Protein AF-A0A7R9UUU2-F1 (afdb_monomer_lite)

InterPro domains:
  IPR008979 Galactose-binding-like domain superfamily [SSF49785] (32-167)

Organism: Diacronema lutheri (NCBI:txid2081491)

pLDDT: mean 74.53, std 19.99, range [24.89, 97.94]

Secondary structure (DSSP, 8-state):
-----S---PPPHHHHHHTTSS--TT-TTSS-------SGGGSEEEES----SS-GGGG-GGGGSS---STTS-EEEEEETT-EEEEEEEEEEEEEEEEEEE-GGGGGGGGGEEEEEE-TT--EEEEEE-----SEEEEEEEEEEEEEEEEEEEE-TTS-EEEEEEE-

Structure (mmCIF, N/CA/C/O backbone):
data_AF-A0A7R9UUU2-F1
#
_entry.id   AF-A0A7R9UUU2-F1
#
loop_
_atom_site.group_PDB
_atom_site.id
_atom_site.type_symbol
_atom_site.label_atom_id
_atom_site.label_alt_id
_atom_site.label_comp_id
_atom_site.label_asym_id
_atom_site.label_entity_id
_atom_site.label_seq_id
_atom_site.pdbx_PDB_ins_code
_atom_site.Cartn_x
_atom_site.Cartn_y
_atom_site.Cartn_z
_atom_site.occupancy
_atom_site.B_iso_or_equiv
_atom_site.auth_seq_id
_atom_site.auth_comp_id
_atom_site.auth_asym_id
_atom_site.auth_atom_id
_atom_site.pdbx_PDB_model_num
ATOM 1 N N . PRO A 1 1 ? 6.771 26.229 23.337 1.00 24.89 1 PRO A N 1
ATOM 2 C CA . PRO A 1 1 ? 6.458 25.033 24.157 1.00 24.89 1 PRO A CA 1
ATOM 3 C C . PRO A 1 1 ? 5.199 24.321 23.635 1.00 24.89 1 PRO A C 1
ATOM 5 O O . PRO A 1 1 ? 4.159 24.971 23.559 1.00 24.89 1 PRO A O 1
ATOM 8 N N . PRO A 1 2 ? 5.253 23.047 23.211 1.00 31.38 2 PRO A N 1
ATOM 9 C CA . PRO A 1 2 ? 4.036 22.379 22.788 1.00 31.38 2 PRO A CA 1
ATOM 10 C C . PRO A 1 2 ? 3.245 21.961 24.030 1.00 31.38 2 PRO A C 1
ATOM 12 O O . PRO A 1 2 ? 3.754 21.288 24.924 1.00 31.38 2 PRO A O 1
ATOM 15 N N . ILE A 1 3 ? 2.005 22.437 24.080 1.00 27.80 3 ILE A N 1
ATOM 16 C CA . ILE A 1 3 ? 0.998 22.069 25.067 1.00 27.80 3 ILE A CA 1
ATOM 17 C C . ILE A 1 3 ? 0.545 20.654 24.709 1.00 27.80 3 ILE A C 1
ATOM 19 O O . ILE A 1 3 ? -0.032 20.439 23.644 1.00 27.80 3 ILE A O 1
ATOM 23 N N . ALA A 1 4 ? 0.837 19.695 25.584 1.00 36.12 4 ALA A N 1
ATOM 24 C CA . ALA A 1 4 ? 0.174 18.402 25.579 1.00 36.12 4 ALA A CA 1
ATOM 25 C C . ALA A 1 4 ? -1.302 18.640 25.934 1.00 36.12 4 ALA A C 1
ATOM 27 O O . ALA A 1 4 ? -1.600 19.091 27.040 1.00 36.12 4 ALA A O 1
ATOM 28 N N . SER A 1 5 ? -2.219 18.407 24.992 1.00 33.09 5 SER A N 1
ATOM 29 C CA . SER A 1 5 ? -3.646 18.335 25.305 1.00 33.09 5 SER A CA 1
ATOM 30 C C . SER A 1 5 ? -4.015 16.883 25.572 1.00 33.09 5 SER A C 1
ATOM 32 O O . SER A 1 5 ? -3.739 16.004 24.757 1.00 33.09 5 SER A O 1
ATOM 34 N N . ASN A 1 6 ? -4.596 16.696 26.751 1.00 35.03 6 ASN A N 1
ATOM 35 C CA . ASN A 1 6 ? -4.992 15.448 27.375 1.00 35.03 6 ASN A CA 1
ATOM 36 C C . ASN A 1 6 ? -5.899 14.568 26.502 1.00 35.03 6 ASN A C 1
ATOM 38 O O . ASN A 1 6 ? -6.660 15.062 25.674 1.00 35.03 6 ASN A O 1
ATOM 42 N N . ASP A 1 7 ? -5.813 13.272 26.806 1.00 31.56 7 ASP A N 1
ATOM 43 C CA . ASP A 1 7 ? -6.653 12.154 26.374 1.00 31.56 7 ASP A CA 1
ATOM 44 C C . ASP A 1 7 ? -6.435 11.687 24.927 1.00 31.56 7 ASP A C 1
ATOM 46 O O . ASP A 1 7 ? -7.037 12.161 23.970 1.00 31.56 7 ASP A O 1
ATOM 50 N N . GLY A 1 8 ? -5.543 10.697 24.790 1.00 33.00 8 GLY A N 1
ATOM 51 C CA . GLY A 1 8 ? -5.106 10.057 23.544 1.00 33.00 8 GLY A CA 1
ATOM 52 C C . GLY A 1 8 ? -6.166 9.219 22.823 1.00 33.00 8 GLY A C 1
ATOM 53 O O . GLY A 1 8 ? -5.900 8.078 22.454 1.00 33.00 8 GLY A O 1
ATOM 54 N N . VAL A 1 9 ? -7.352 9.777 22.595 1.00 37.69 9 VAL A N 1
ATOM 55 C CA . VAL A 1 9 ? -8.377 9.210 21.719 1.00 37.69 9 VAL A CA 1
ATOM 56 C C . VAL A 1 9 ? -8.484 10.113 20.494 1.00 37.69 9 VAL A C 1
ATOM 58 O O . VAL A 1 9 ? -9.006 11.223 20.563 1.00 37.69 9 VAL A O 1
ATOM 61 N N . LEU A 1 10 ? -7.953 9.648 19.360 1.00 43.69 10 LEU A N 1
ATOM 62 C CA . LEU A 1 10 ? -8.163 10.313 18.073 1.00 43.69 10 LEU A CA 1
ATOM 63 C C . LEU A 1 10 ? -9.678 10.349 17.774 1.00 43.69 10 LEU A C 1
ATOM 65 O O . LEU A 1 10 ? -10.351 9.339 17.998 1.00 43.69 10 LEU A O 1
ATOM 69 N N . PRO A 1 11 ? -10.240 11.475 17.294 1.00 44.31 11 PRO A N 1
ATOM 70 C CA . PRO A 1 11 ? -11.666 11.554 16.995 1.00 44.31 11 PRO A CA 1
ATOM 71 C C . PRO A 1 11 ? -12.053 10.538 15.913 1.00 44.31 11 PRO A C 1
ATOM 73 O O . PRO A 1 11 ? -11.334 10.370 14.928 1.00 44.31 11 PRO A O 1
ATOM 76 N N . SER A 1 12 ? -13.204 9.884 16.089 1.00 50.12 12 SER A N 1
ATOM 77 C CA . SER A 1 12 ? -13.745 8.942 15.107 1.00 50.12 12 SER A CA 1
ATOM 78 C C . SER A 1 12 ? -14.133 9.647 13.804 1.00 50.12 12 SER A C 1
ATOM 80 O O . SER A 1 12 ? -14.582 10.798 13.787 1.00 50.12 12 SER A O 1
ATOM 82 N N . CYS A 1 13 ? -14.040 8.921 12.698 1.00 56.81 13 CYS A N 1
ATOM 83 C CA . CYS A 1 13 ? -14.412 9.342 11.353 1.00 56.81 13 CYS A CA 1
ATOM 84 C C . CYS A 1 13 ? -15.873 9.825 11.248 1.00 56.81 13 CYS A C 1
ATOM 86 O O . CYS A 1 13 ? -16.172 10.704 10.439 1.00 56.81 13 CYS A O 1
ATOM 88 N N . SER A 1 14 ? -16.781 9.322 12.097 1.00 50.00 14 SER A N 1
ATOM 89 C CA . SER A 1 14 ? -18.176 9.790 12.182 1.00 50.00 14 SER A CA 1
ATOM 90 C C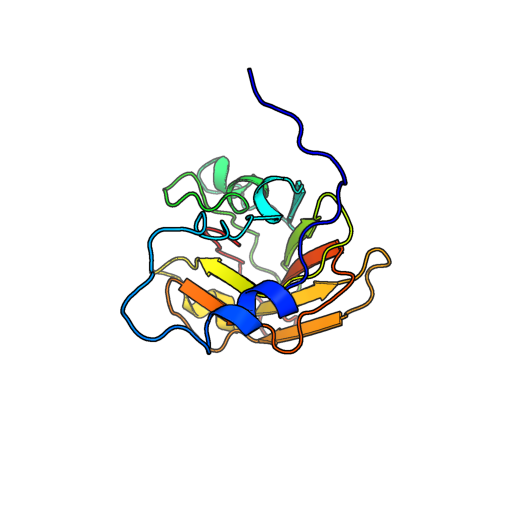 . SER A 1 14 ? -18.288 11.264 12.595 1.00 50.00 14 SER A C 1
ATOM 92 O O . SER A 1 14 ? -19.195 11.966 12.152 1.00 50.00 14 SER A O 1
ATOM 94 N N . THR A 1 15 ? -17.338 11.757 13.393 1.00 48.69 15 THR A N 1
ATOM 95 C CA . THR A 1 15 ? -17.254 13.168 13.800 1.00 48.69 15 THR A CA 1
ATOM 96 C C . THR A 1 15 ? -16.716 14.048 12.663 1.00 48.69 15 THR A C 1
ATOM 98 O O . THR A 1 15 ? -17.091 15.212 12.557 1.00 48.69 15 THR A O 1
ATOM 101 N N . LEU A 1 16 ? -15.897 13.481 11.765 1.00 48.19 16 LEU A N 1
ATOM 102 C CA . LEU A 1 16 ? -15.324 14.178 10.605 1.00 48.19 16 LEU A CA 1
ATOM 103 C C . LEU A 1 16 ? -16.340 14.365 9.469 1.00 48.19 16 LEU A C 1
ATOM 105 O O . LEU A 1 16 ? -16.401 15.435 8.868 1.00 48.19 16 LEU A O 1
ATOM 109 N N . TYR A 1 17 ? -17.158 13.345 9.191 1.00 40.53 17 TYR A N 1
ATOM 110 C CA . TYR A 1 17 ? -18.168 13.399 8.125 1.00 40.53 17 TYR A CA 1
ATOM 111 C C . TYR A 1 17 ? -19.472 14.096 8.552 1.00 40.53 17 TYR A C 1
ATOM 113 O O . TYR A 1 17 ? -20.082 14.789 7.738 1.00 40.53 17 TYR A O 1
ATOM 121 N N . GLY A 1 18 ? -19.879 13.998 9.825 1.00 36.97 18 GLY A N 1
ATOM 122 C CA . GLY A 1 18 ? -21.115 14.619 10.330 1.00 36.97 18 GLY A CA 1
ATOM 123 C C . GLY A 1 18 ? -21.131 16.155 10.299 1.00 36.97 18 GLY A C 1
ATOM 124 O O . GLY A 1 18 ? -22.204 16.751 10.266 1.00 36.97 18 GLY A O 1
ATOM 125 N N . GLN A 1 19 ? -19.964 16.807 10.253 1.00 41.94 19 GLN A N 1
ATOM 126 C CA . GLN A 1 19 ? -19.856 18.270 10.139 1.00 41.94 19 GLN A CA 1
ATOM 127 C C . GLN A 1 19 ? -19.725 18.775 8.693 1.00 41.94 19 GLN A C 1
ATOM 129 O O . GLN A 1 19 ? -19.970 19.952 8.439 1.00 41.94 19 GLN A O 1
ATOM 134 N N . ALA A 1 20 ? -19.397 17.908 7.729 1.00 40.38 20 ALA A N 1
ATOM 135 C CA . ALA A 1 20 ? -19.271 18.303 6.323 1.00 40.38 20 ALA A CA 1
ATOM 136 C C . ALA A 1 20 ? -20.632 18.483 5.619 1.00 40.38 20 ALA A C 1
ATOM 138 O O . ALA A 1 20 ? -20.706 19.150 4.591 1.00 40.38 20 ALA A O 1
ATOM 139 N N . VAL A 1 21 ? -21.716 17.926 6.174 1.00 37.97 21 VAL A N 1
ATOM 140 C CA . VAL A 1 21 ? -23.068 17.987 5.578 1.00 37.97 21 VAL A CA 1
ATOM 141 C C . VAL A 1 21 ? -23.912 19.150 6.139 1.00 37.97 21 VAL A C 1
ATOM 143 O O . VAL A 1 21 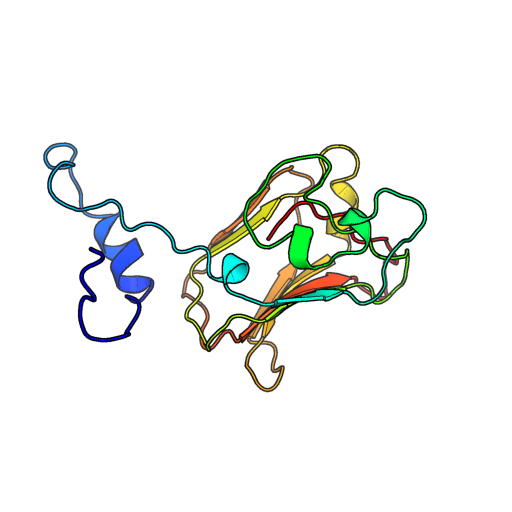? -24.974 19.451 5.604 1.00 37.97 21 VAL A 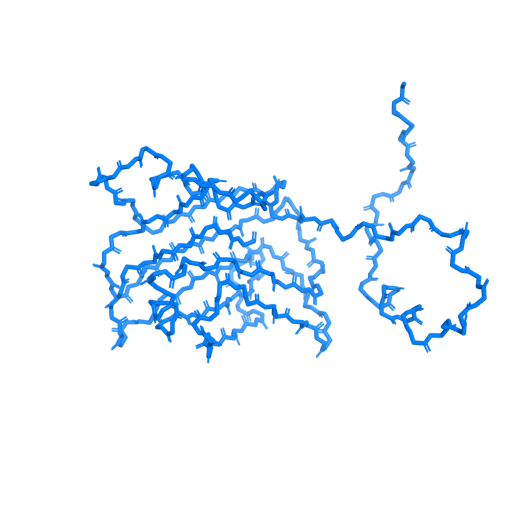O 1
ATOM 146 N N . ALA A 1 22 ? -23.445 19.857 7.177 1.00 39.50 22 ALA A N 1
ATOM 147 C CA . ALA A 1 22 ? -24.264 20.812 7.934 1.00 39.50 22 ALA A CA 1
ATOM 148 C C . ALA A 1 22 ? -23.705 22.247 8.031 1.00 39.50 22 ALA A C 1
ATOM 150 O O . ALA A 1 22 ? -23.964 22.926 9.021 1.00 39.50 22 ALA A O 1
ATOM 151 N N . LEU A 1 23 ? -22.966 22.748 7.034 1.00 40.31 23 LEU A N 1
ATOM 152 C CA . LEU A 1 23 ? -22.509 24.146 7.045 1.00 40.31 23 LEU A CA 1
ATOM 153 C C . LEU A 1 23 ? -23.007 24.920 5.819 1.00 40.31 23 LEU A C 1
ATOM 155 O O . LEU A 1 23 ? -22.446 24.846 4.728 1.00 40.31 23 LEU A O 1
ATOM 159 N N . SER A 1 24 ? -24.062 25.715 6.033 1.00 41.47 24 SER A N 1
ATOM 160 C CA . SER A 1 24 ? -24.361 26.883 5.205 1.00 41.47 24 SER A CA 1
ATOM 161 C C . SER A 1 24 ? -23.188 27.866 5.259 1.00 41.47 24 SER A C 1
ATOM 163 O O . SER A 1 24 ? -22.540 28.019 6.294 1.00 41.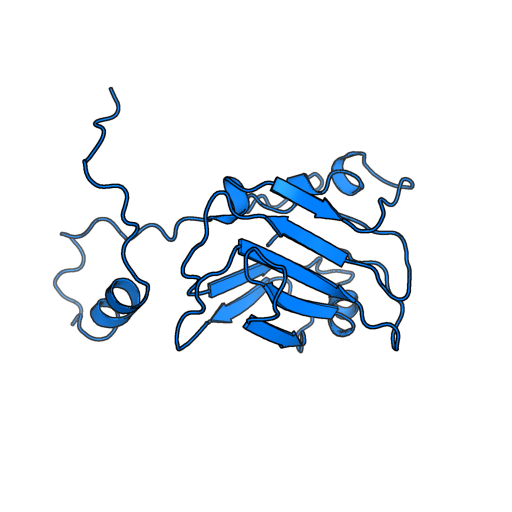47 24 SER A O 1
ATOM 165 N N . THR A 1 25 ? -22.939 28.551 4.149 1.00 44.84 25 THR A N 1
ATOM 166 C CA . THR A 1 25 ? -21.708 29.267 3.769 1.00 44.84 25 THR A CA 1
ATOM 167 C C . THR A 1 25 ? -21.319 30.509 4.598 1.00 44.84 25 THR A C 1
ATOM 169 O O . THR A 1 25 ? -20.670 31.400 4.057 1.00 44.84 25 THR A O 1
ATOM 172 N N . ALA A 1 26 ? -21.682 30.616 5.879 1.00 39.62 26 ALA A N 1
ATOM 173 C CA . ALA A 1 26 ? -21.458 31.835 6.668 1.00 39.62 26 ALA A CA 1
ATOM 174 C C . ALA A 1 26 ? -20.415 31.729 7.803 1.00 39.62 26 ALA A C 1
ATOM 176 O O . ALA A 1 26 ? -19.786 32.739 8.094 1.00 39.62 26 ALA A O 1
ATOM 177 N N . ASP A 1 27 ? -20.131 30.550 8.377 1.00 39.97 27 ASP A N 1
ATOM 178 C CA . ASP A 1 27 ? -19.338 30.457 9.628 1.00 39.97 27 ASP A CA 1
ATOM 179 C C . ASP A 1 27 ? -18.051 29.611 9.537 1.00 39.97 27 ASP A C 1
ATOM 181 O O . ASP A 1 27 ? -17.634 28.938 10.479 1.00 39.97 27 ASP A O 1
ATOM 185 N N . ALA A 1 28 ? -17.339 29.680 8.413 1.00 40.34 28 ALA A N 1
ATOM 186 C CA . ALA A 1 28 ? -16.072 28.965 8.205 1.00 40.34 28 ALA A CA 1
ATOM 187 C C . ALA A 1 28 ? -14.849 29.590 8.930 1.00 40.34 28 ALA A C 1
ATOM 189 O O . ALA A 1 28 ? -13.759 29.648 8.356 1.00 40.34 28 ALA A O 1
ATOM 190 N N . ARG A 1 29 ? -14.992 30.106 10.163 1.00 39.53 29 ARG A N 1
ATOM 191 C CA . ARG A 1 29 ? -13.884 30.775 10.888 1.00 39.53 29 ARG A CA 1
ATOM 192 C C . ARG A 1 29 ? -13.632 30.374 12.343 1.00 39.53 29 ARG A C 1
ATOM 194 O O . ARG A 1 29 ? -12.738 30.961 12.945 1.00 39.53 29 ARG A O 1
ATOM 201 N N . SER A 1 30 ? -14.307 29.376 12.910 1.00 35.47 30 SER A N 1
ATOM 202 C CA . SER A 1 30 ? -14.088 29.021 14.328 1.00 35.47 30 SER A CA 1
ATOM 203 C C . SER A 1 30 ? -13.762 27.558 14.633 1.00 35.47 30 SER A C 1
ATOM 205 O O . SER A 1 30 ? -13.664 27.209 15.805 1.00 35.47 30 SER A O 1
ATOM 207 N N . TRP A 1 31 ? -13.461 26.723 13.635 1.00 33.25 31 TRP A N 1
ATOM 208 C CA . TRP A 1 31 ? -12.834 25.418 13.881 1.00 33.25 31 TRP A CA 1
ATOM 209 C C . TRP A 1 31 ? -11.449 25.350 13.235 1.00 33.25 31 TRP A C 1
ATOM 211 O O . TRP A 1 31 ? -11.316 25.743 12.071 1.00 33.25 31 TRP A O 1
ATOM 221 N N . PRO A 1 32 ? -10.404 24.849 13.929 1.00 34.78 32 PRO A N 1
ATOM 222 C CA . PRO A 1 32 ? -9.204 24.440 13.220 1.00 34.78 32 PRO A CA 1
ATOM 223 C C . PRO A 1 32 ? -9.641 23.400 12.179 1.00 34.78 32 PRO A C 1
ATOM 225 O O . PRO A 1 32 ? -10.418 22.506 12.529 1.00 34.78 32 PRO A O 1
ATOM 228 N N . PRO A 1 33 ? -9.199 23.503 10.910 1.00 39.66 33 PRO A N 1
ATOM 229 C CA . PRO A 1 33 ? -9.486 22.465 9.932 1.00 39.66 33 PRO A CA 1
ATOM 230 C C . PRO A 1 33 ? -9.011 21.165 10.562 1.00 39.66 33 PRO A C 1
ATOM 232 O O . PRO A 1 33 ? -7.854 21.101 10.994 1.00 39.66 33 PRO A O 1
ATOM 235 N N . VAL A 1 34 ? -9.904 20.186 10.718 1.00 43.28 34 VAL A N 1
ATOM 236 C CA . VAL A 1 34 ? -9.516 18.905 11.298 1.00 43.28 34 VAL A CA 1
ATOM 237 C C . VAL A 1 34 ? -8.457 18.347 10.365 1.00 43.28 34 VAL A C 1
ATOM 239 O O . VAL A 1 34 ? -8.755 17.924 9.250 1.00 43.28 34 VAL A O 1
ATOM 242 N N . ARG A 1 35 ? -7.188 18.494 10.754 1.00 49.50 35 ARG A N 1
ATOM 243 C CA . ARG A 1 35 ? -6.065 18.075 9.930 1.00 49.50 35 ARG A CA 1
ATOM 244 C C . ARG A 1 35 ? -6.215 16.570 9.830 1.00 49.50 35 ARG A C 1
ATOM 246 O O . ARG A 1 35 ? -6.051 15.890 10.838 1.00 49.50 35 ARG A O 1
ATOM 253 N N . ALA A 1 36 ? -6.575 16.069 8.650 1.00 57.28 36 ALA A N 1
ATOM 254 C CA . ALA A 1 36 ? -6.504 14.647 8.373 1.00 57.28 36 ALA A CA 1
ATOM 255 C C . ALA A 1 36 ? -5.083 14.198 8.743 1.00 57.28 36 ALA A C 1
ATOM 257 O O . ALA A 1 36 ? -4.106 14.639 8.134 1.00 57.28 36 ALA A O 1
ATOM 258 N N . MET A 1 37 ? -4.960 13.433 9.827 1.00 75.12 37 MET A N 1
ATOM 259 C CA . MET A 1 37 ? -3.670 12.943 10.287 1.00 75.12 37 MET A CA 1
ATOM 260 C C . MET A 1 37 ? -3.238 11.854 9.311 1.00 75.12 37 MET A C 1
ATOM 262 O O . MET A 1 37 ? -3.925 10.841 9.188 1.00 75.12 37 MET A O 1
ATOM 266 N N . ASN A 1 38 ? -2.111 12.048 8.623 1.00 80.56 38 ASN A N 1
ATOM 267 C CA . ASN A 1 38 ? -1.499 10.951 7.885 1.00 80.56 38 ASN A CA 1
ATOM 268 C C . ASN A 1 38 ? -0.896 9.970 8.902 1.00 80.56 38 ASN A C 1
ATOM 270 O O . ASN A 1 38 ? 0.212 10.179 9.397 1.00 80.56 38 ASN A O 1
ATOM 274 N N . LEU A 1 39 ? -1.651 8.920 9.230 1.00 86.44 39 LEU A N 1
ATOM 275 C CA . LEU A 1 39 ? -1.221 7.872 10.155 1.00 86.44 39 LEU A CA 1
ATOM 276 C C . LEU A 1 39 ? -0.036 7.066 9.603 1.00 86.44 39 LEU A C 1
ATOM 278 O O . LEU A 1 39 ? 0.762 6.562 10.390 1.00 86.44 39 LEU A O 1
ATOM 282 N N . ALA A 1 40 ? 0.105 6.979 8.275 1.00 85.88 40 ALA A N 1
ATOM 283 C CA . ALA A 1 40 ? 1.179 6.230 7.631 1.00 85.88 40 ALA A CA 1
ATOM 284 C C . ALA A 1 40 ? 2.558 6.851 7.896 1.00 85.88 40 ALA A C 1
ATOM 286 O O . ALA A 1 40 ? 3.527 6.119 8.088 1.00 85.88 40 ALA A O 1
ATOM 287 N N . ARG A 1 41 ? 2.620 8.183 8.040 1.00 85.31 41 ARG A N 1
ATOM 288 C CA . ARG A 1 41 ? 3.859 8.931 8.312 1.00 85.31 41 ARG A CA 1
ATOM 289 C C . ARG A 1 41 ? 4.509 8.570 9.648 1.00 85.31 41 ARG A C 1
ATOM 291 O O . ARG A 1 41 ? 5.720 8.691 9.799 1.00 85.31 41 ARG A O 1
ATOM 298 N N . ALA A 1 42 ? 3.705 8.184 10.635 1.00 85.25 42 ALA A N 1
ATOM 299 C CA . ALA A 1 42 ? 4.191 7.734 11.939 1.00 85.25 42 ALA A CA 1
ATOM 300 C C . ALA A 1 42 ? 4.376 6.207 12.007 1.00 85.25 42 ALA A C 1
ATOM 302 O O . ALA A 1 42 ? 4.805 5.688 13.036 1.00 85.25 42 ALA A O 1
ATOM 303 N N . GLY A 1 43 ? 4.006 5.495 10.941 1.00 87.19 43 GLY A N 1
ATOM 304 C CA . GLY A 1 43 ? 4.144 4.054 10.821 1.00 87.19 43 GLY A CA 1
ATOM 305 C C . GLY A 1 43 ? 5.501 3.624 10.270 1.00 87.19 43 GLY A C 1
ATOM 306 O O . GLY A 1 43 ? 6.330 4.439 9.862 1.00 87.19 43 GLY A O 1
ATOM 307 N N . SER A 1 44 ? 5.709 2.313 10.228 1.00 93.06 44 SER A N 1
ATOM 308 C CA . SER A 1 44 ? 6.851 1.682 9.567 1.00 93.06 44 SER A CA 1
ATOM 309 C C . SER A 1 44 ? 6.397 1.037 8.261 1.00 93.06 44 SER A C 1
ATOM 311 O O . SER A 1 44 ? 5.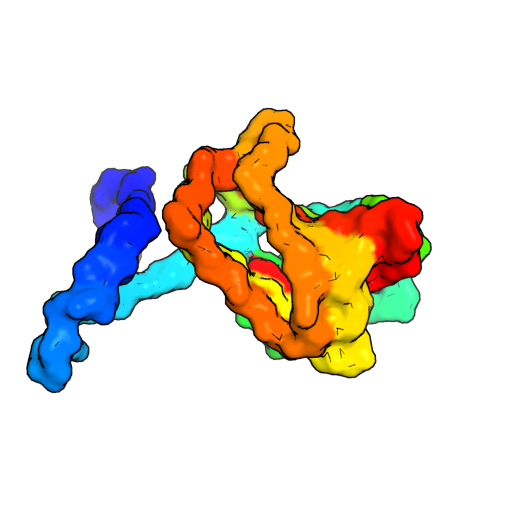307 0.476 8.176 1.00 93.06 44 SER A O 1
ATOM 313 N N . ALA A 1 45 ? 7.224 1.112 7.220 1.00 93.12 45 ALA A N 1
ATOM 314 C CA . ALA A 1 45 ? 6.919 0.508 5.930 1.00 93.12 45 ALA A CA 1
ATOM 315 C C . ALA A 1 45 ? 7.870 -0.650 5.616 1.00 93.12 45 ALA A C 1
ATOM 317 O O . ALA A 1 45 ? 9.040 -0.647 5.995 1.00 93.12 45 ALA A O 1
ATOM 318 N N . SER A 1 46 ? 7.359 -1.650 4.906 1.00 94.38 46 SER A N 1
ATOM 319 C CA . SER A 1 46 ? 8.115 -2.802 4.410 1.00 94.38 46 SER A CA 1
ATOM 320 C C . SER A 1 46 ? 7.612 -3.211 3.026 1.00 94.38 46 SER A C 1
ATOM 322 O O . SER A 1 46 ? 6.489 -2.882 2.639 1.00 94.38 46 SER A O 1
ATOM 324 N N . MET A 1 47 ? 8.436 -3.935 2.274 1.00 93.38 47 MET A N 1
ATOM 325 C CA . MET A 1 47 ? 8.092 -4.443 0.944 1.00 93.38 47 MET A CA 1
ATOM 326 C C . MET A 1 47 ? 8.595 -5.871 0.749 1.00 93.38 47 MET A C 1
ATOM 328 O O . MET A 1 47 ? 9.546 -6.294 1.404 1.00 93.38 47 MET A O 1
ATOM 332 N N . SER A 1 48 ? 7.956 -6.615 -0.152 1.00 93.81 48 SER A N 1
ATOM 333 C CA . SER A 1 48 ? 8.289 -8.011 -0.475 1.00 93.81 48 SER A CA 1
ATOM 334 C C . SER A 1 48 ? 9.718 -8.195 -0.964 1.00 93.81 48 SER A C 1
ATOM 336 O O . SER A 1 48 ? 10.369 -9.191 -0.656 1.00 93.81 48 SER A O 1
ATOM 338 N N . SER A 1 49 ? 10.181 -7.261 -1.783 1.00 91.75 49 SER A N 1
ATOM 339 C CA . SER A 1 49 ? 11.491 -7.281 -2.406 1.00 91.75 49 SER A CA 1
ATOM 340 C C . SER A 1 49 ? 11.884 -5.862 -2.788 1.00 91.75 49 SER A C 1
ATOM 342 O O . SER A 1 49 ? 11.007 -5.038 -3.023 1.00 91.75 49 SER A O 1
ATOM 344 N N . ALA A 1 50 ? 13.182 -5.580 -2.863 1.00 90.56 50 ALA A N 1
ATOM 345 C CA . ALA A 1 50 ? 13.706 -4.285 -3.280 1.00 90.56 50 ALA A CA 1
ATOM 346 C C . ALA A 1 50 ? 14.400 -4.410 -4.640 1.00 90.56 50 ALA A C 1
ATOM 348 O O . ALA A 1 50 ? 15.260 -5.277 -4.824 1.00 90.56 50 ALA A O 1
ATOM 349 N N . TYR A 1 51 ? 14.027 -3.554 -5.590 1.00 87.06 51 TYR A N 1
ATOM 350 C CA . TYR A 1 51 ? 14.722 -3.438 -6.866 1.00 87.06 51 TYR A CA 1
ATOM 351 C C . TYR A 1 51 ? 15.957 -2.544 -6.711 1.00 87.06 51 TYR A C 1
ATOM 353 O O . TYR A 1 51 ? 15.847 -1.358 -6.402 1.00 87.06 51 TYR A O 1
ATOM 361 N N . SER A 1 52 ? 17.137 -3.110 -6.960 1.00 81.88 52 SER A N 1
ATOM 362 C CA . SER A 1 52 ? 18.432 -2.441 -6.766 1.00 81.88 52 SER A CA 1
ATOM 363 C C . SER A 1 52 ? 18.971 -1.728 -8.011 1.00 81.88 52 SER A C 1
ATOM 365 O O . SER A 1 52 ? 20.027 -1.103 -7.953 1.00 81.88 52 SER A O 1
ATOM 367 N N . GLY A 1 53 ? 18.270 -1.800 -9.146 1.00 83.12 53 GLY A N 1
ATOM 368 C CA . GLY A 1 53 ? 18.718 -1.209 -10.412 1.00 83.12 53 GLY A CA 1
ATOM 369 C C . GLY A 1 53 ? 18.417 0.287 -10.569 1.00 83.12 53 GLY A C 1
ATOM 370 O O . GLY A 1 53 ? 18.367 0.769 -11.699 1.00 83.12 53 GLY A O 1
ATOM 371 N N . GLY A 1 54 ? 18.155 1.008 -9.476 1.00 81.38 54 GLY A N 1
ATOM 372 C CA . GLY A 1 54 ? 17.784 2.425 -9.482 1.00 81.38 54 GLY A CA 1
ATOM 373 C C . GLY A 1 54 ? 18.318 3.198 -8.267 1.00 81.38 54 GLY A C 1
ATOM 374 O O . GLY A 1 54 ? 19.149 2.676 -7.524 1.00 81.38 54 GLY A O 1
ATOM 375 N N . PRO A 1 55 ? 17.874 4.454 -8.067 1.00 83.00 55 PRO A N 1
ATOM 376 C CA . PRO A 1 55 ? 18.160 5.245 -6.871 1.00 83.00 55 PRO A CA 1
ATOM 377 C C . PRO A 1 55 ? 17.929 4.477 -5.565 1.00 83.00 55 PRO A C 1
ATOM 379 O O . PRO A 1 55 ? 16.979 3.707 -5.456 1.00 83.00 55 PRO A O 1
ATOM 382 N N . ALA A 1 56 ? 18.751 4.742 -4.545 1.00 81.69 56 ALA A N 1
ATOM 383 C CA . ALA A 1 56 ? 18.673 4.052 -3.254 1.00 81.69 56 ALA A CA 1
ATOM 384 C C . ALA A 1 56 ? 17.289 4.160 -2.582 1.00 81.69 56 ALA A C 1
ATOM 386 O O . ALA A 1 56 ? 16.850 3.206 -1.944 1.00 81.69 56 ALA A O 1
ATOM 387 N N . SER A 1 57 ? 16.576 5.275 -2.784 1.00 80.62 57 SER A N 1
ATOM 388 C CA . SER A 1 57 ? 15.206 5.468 -2.292 1.00 80.62 57 SER A CA 1
ATOM 389 C C . SER A 1 57 ? 14.227 4.409 -2.795 1.00 80.62 57 SER A C 1
ATOM 391 O O . SER A 1 57 ? 13.314 4.032 -2.076 1.00 80.62 57 SER A O 1
ATOM 393 N N . TRP A 1 58 ? 14.442 3.857 -3.993 1.00 83.19 58 TRP A N 1
ATOM 394 C CA . TRP A 1 58 ? 13.550 2.852 -4.581 1.00 83.19 58 TRP A CA 1
ATOM 395 C C . TRP A 1 58 ? 13.545 1.538 -3.802 1.00 83.19 58 TRP A C 1
ATOM 397 O O . TRP A 1 58 ? 12.597 0.759 -3.905 1.00 83.19 58 TRP A O 1
ATOM 407 N N . SER A 1 59 ? 14.608 1.300 -3.036 1.00 83.75 59 SER A N 1
ATOM 408 C CA . SER A 1 59 ? 14.772 0.144 -2.160 1.00 83.75 59 SER A CA 1
ATOM 409 C C . SER A 1 59 ? 14.369 0.427 -0.707 1.00 83.75 59 SER A C 1
ATOM 411 O O . SER A 1 59 ? 14.376 -0.498 0.103 1.00 83.75 59 SER A O 1
ATOM 413 N N . ASP A 1 60 ? 14.032 1.672 -0.362 1.00 85.81 60 ASP A N 1
ATOM 414 C CA . ASP A 1 60 ? 13.609 2.063 0.981 1.00 85.81 60 ASP A CA 1
ATOM 415 C C . ASP A 1 60 ? 12.081 2.149 1.057 1.00 85.81 60 ASP A C 1
ATOM 417 O O . ASP A 1 60 ? 11.466 3.108 0.598 1.00 85.81 60 ASP A O 1
ATOM 421 N N . ALA A 1 61 ? 11.455 1.151 1.684 1.00 84.44 61 ALA A N 1
ATOM 422 C CA . ALA A 1 61 ? 10.005 1.089 1.816 1.00 84.44 61 ALA A CA 1
ATOM 423 C C . ALA A 1 61 ? 9.401 2.329 2.509 1.00 84.44 61 ALA A C 1
ATOM 425 O O . ALA A 1 61 ? 8.261 2.685 2.204 1.00 84.44 61 ALA A O 1
ATOM 426 N N . ALA A 1 62 ? 10.137 2.986 3.414 1.00 85.94 62 ALA A N 1
ATOM 427 C CA . ALA A 1 62 ? 9.668 4.171 4.136 1.00 85.94 62 ALA A CA 1
ATOM 428 C C . ALA A 1 62 ? 9.646 5.434 3.266 1.00 85.94 62 ALA A C 1
ATOM 430 O O . ALA A 1 62 ? 8.963 6.394 3.601 1.00 85.94 62 ALA A O 1
ATOM 431 N N . SER A 1 63 ? 10.306 5.423 2.106 1.00 82.12 63 SER A N 1
ATOM 432 C CA . SER A 1 63 ? 10.288 6.553 1.173 1.00 82.12 63 SER A CA 1
ATOM 433 C C . SER A 1 63 ? 8.898 6.830 0.566 1.00 82.12 63 SER A C 1
ATOM 435 O O . SER A 1 63 ? 8.734 7.835 -0.115 1.00 82.12 63 SER A O 1
ATOM 437 N N . ALA A 1 64 ? 7.897 5.969 0.799 1.00 80.81 64 ALA A N 1
ATOM 438 C CA . ALA A 1 64 ? 6.553 6.070 0.223 1.00 80.81 64 ALA A CA 1
ATOM 439 C C . ALA A 1 64 ? 5.403 6.114 1.257 1.00 80.81 64 ALA A C 1
ATOM 441 O O . ALA A 1 64 ? 4.286 5.717 0.934 1.00 80.81 64 ALA A O 1
ATOM 442 N N . ASN A 1 65 ? 5.631 6.546 2.505 1.00 79.88 65 ASN A N 1
ATOM 443 C CA . ASN A 1 65 ? 4.574 6.592 3.538 1.00 79.88 65 ASN A CA 1
ATOM 444 C C . ASN A 1 65 ? 4.329 7.980 4.169 1.00 79.88 65 ASN A C 1
ATOM 446 O O . ASN A 1 65 ? 3.598 8.079 5.156 1.00 79.88 65 ASN A O 1
ATOM 450 N N . ASP A 1 66 ? 4.929 9.056 3.644 1.00 71.06 66 ASP A N 1
ATOM 451 C CA . ASP A 1 66 ? 4.953 10.375 4.300 1.00 71.06 66 ASP A CA 1
ATOM 452 C C . ASP A 1 66 ? 4.288 11.525 3.516 1.00 71.06 66 ASP A C 1
ATOM 454 O O . ASP A 1 66 ? 4.250 12.651 4.024 1.00 71.06 66 ASP A O 1
ATOM 458 N N . HIS A 1 67 ? 3.682 11.236 2.357 1.00 64.94 67 HIS A N 1
ATOM 459 C CA . HIS A 1 67 ? 3.045 12.198 1.439 1.00 64.94 67 HIS A CA 1
ATOM 460 C C . HIS A 1 67 ? 4.037 13.145 0.716 1.00 64.94 67 HIS A C 1
ATOM 462 O O . HIS A 1 67 ? 3.683 14.266 0.330 1.00 64.94 67 HIS A O 1
ATOM 468 N N . SER A 1 68 ? 5.308 12.747 0.596 1.00 67.12 68 SER A N 1
ATOM 469 C CA . SER A 1 68 ? 6.313 13.470 -0.183 1.00 67.12 68 SER A CA 1
ATOM 470 C C . SER A 1 68 ? 6.207 13.132 -1.673 1.00 67.12 68 SER A C 1
ATOM 472 O O . SER A 1 68 ? 6.174 11.967 -2.056 1.00 67.12 68 SER A O 1
ATOM 474 N N . ILE A 1 69 ? 6.253 14.141 -2.550 1.00 64.19 69 ILE A N 1
ATOM 475 C CA . ILE A 1 69 ? 6.243 13.956 -4.011 1.00 64.19 69 ILE A CA 1
ATOM 476 C C . ILE A 1 69 ? 7.591 14.404 -4.586 1.00 64.19 69 ILE A C 1
ATOM 478 O O . ILE A 1 69 ? 7.899 15.596 -4.636 1.00 64.19 69 ILE A O 1
ATOM 482 N N . GLY A 1 70 ? 8.398 13.448 -5.048 1.00 67.44 70 GLY A N 1
ATOM 483 C CA . GLY A 1 70 ? 9.696 13.707 -5.656 1.00 67.44 70 GLY A CA 1
ATOM 484 C C . GLY A 1 70 ? 10.434 12.437 -6.098 1.00 67.44 70 GLY A C 1
ATOM 485 O O . GLY A 1 70 ? 9.966 11.320 -5.890 1.00 67.44 70 GLY A O 1
ATOM 486 N N . PRO A 1 71 ? 11.625 12.577 -6.708 1.00 65.94 71 PRO A N 1
ATOM 487 C CA . PRO A 1 71 ? 12.415 11.434 -7.184 1.00 65.94 71 PRO A CA 1
ATOM 488 C C . PRO A 1 71 ? 12.850 10.476 -6.064 1.00 65.94 71 PRO A C 1
ATOM 490 O O . PRO A 1 71 ? 13.135 9.304 -6.316 1.00 65.94 71 PRO A O 1
ATOM 493 N N . SER A 1 72 ? 12.923 10.988 -4.833 1.00 72.06 72 SER A N 1
ATOM 494 C CA . SER A 1 72 ? 13.283 10.241 -3.631 1.00 72.06 72 SER A CA 1
ATOM 495 C C . SER A 1 72 ? 12.092 9.591 -2.933 1.00 72.06 72 SER A C 1
ATOM 497 O O . SER A 1 72 ? 12.326 8.825 -2.013 1.00 72.06 72 SER A O 1
ATOM 499 N N . SER A 1 73 ? 10.853 9.873 -3.339 1.00 74.81 73 SER A N 1
ATOM 500 C CA . SER A 1 73 ? 9.660 9.291 -2.728 1.00 74.81 73 SER A CA 1
ATOM 501 C C . SER A 1 73 ? 9.026 8.275 -3.660 1.00 74.81 73 SER A C 1
ATOM 503 O O . SER A 1 73 ? 8.036 8.523 -4.344 1.00 74.81 73 SER A O 1
ATOM 505 N N . MET A 1 74 ? 9.707 7.144 -3.815 1.00 79.94 74 MET A N 1
ATOM 506 C CA . MET A 1 74 ? 9.210 6.041 -4.623 1.00 79.94 74 MET A CA 1
ATOM 507 C C . MET A 1 74 ? 9.765 4.737 -4.094 1.00 79.94 74 MET A C 1
ATOM 509 O O . MET A 1 74 ? 10.947 4.665 -3.781 1.00 79.94 74 MET A O 1
ATOM 513 N N . VAL A 1 75 ? 8.931 3.706 -4.091 1.00 86.00 75 VAL A N 1
ATOM 514 C CA . VAL A 1 75 ? 9.326 2.319 -3.848 1.00 86.00 75 VAL A CA 1
ATOM 515 C C . VAL A 1 75 ? 9.185 1.508 -5.126 1.00 86.00 75 VAL A C 1
ATOM 517 O O . VAL A 1 75 ? 8.260 1.713 -5.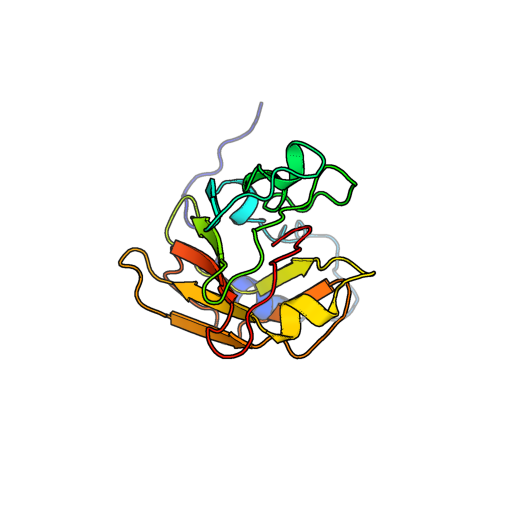921 1.00 86.00 75 VAL A O 1
ATOM 520 N N . HIS A 1 76 ? 10.114 0.579 -5.328 1.00 86.94 76 HIS A N 1
ATOM 521 C CA . HIS A 1 76 ? 10.142 -0.303 -6.483 1.00 86.94 76 HIS A CA 1
ATOM 522 C C . HIS A 1 76 ? 10.470 -1.730 -6.038 1.00 86.94 76 HIS A C 1
ATOM 524 O O . HIS A 1 76 ? 11.585 -2.022 -5.606 1.00 86.94 76 HIS A O 1
ATOM 530 N N . THR A 1 77 ? 9.508 -2.642 -6.169 1.00 89.44 77 THR A N 1
ATOM 531 C CA . THR A 1 77 ? 9.761 -4.076 -5.951 1.00 89.44 77 THR A CA 1
ATOM 532 C C . THR A 1 77 ? 10.384 -4.712 -7.187 1.00 89.44 77 THR A C 1
ATOM 534 O O . THR A 1 77 ? 10.310 -4.155 -8.283 1.00 89.44 77 THR A O 1
ATOM 537 N N . ASN A 1 78 ? 10.925 -5.922 -7.075 1.00 89.50 78 ASN A N 1
ATOM 538 C CA . ASN A 1 78 ? 11.132 -6.739 -8.272 1.00 89.50 78 ASN A CA 1
ATOM 539 C C . ASN A 1 78 ? 9.787 -7.040 -8.955 1.00 89.50 78 ASN A C 1
ATOM 541 O O . ASN A 1 78 ? 8.718 -6.776 -8.404 1.00 89.50 78 ASN A O 1
ATOM 545 N N . CYS A 1 79 ? 9.829 -7.561 -10.180 1.00 87.06 79 CYS A N 1
ATOM 546 C CA . CYS A 1 79 ? 8.623 -8.009 -10.871 1.00 87.06 79 CYS A CA 1
ATOM 547 C C . CYS A 1 79 ? 8.356 -9.460 -10.481 1.00 87.06 79 CYS A C 1
ATOM 549 O O . CYS A 1 79 ? 9.171 -10.336 -10.769 1.00 87.06 79 CYS A O 1
ATOM 551 N N . GLY A 1 80 ? 7.202 -9.716 -9.872 1.00 84.50 80 GLY A N 1
ATOM 552 C CA . GLY A 1 80 ? 6.868 -11.040 -9.369 1.00 84.50 80 GLY A CA 1
ATOM 553 C C . GLY A 1 80 ? 5.368 -11.236 -9.153 1.00 84.50 80 GLY A C 1
ATOM 554 O O . GLY A 1 80 ? 4.590 -10.284 -9.226 1.00 84.50 80 GLY A O 1
ATOM 555 N N . PRO A 1 81 ? 4.931 -12.482 -8.912 1.00 77.81 81 PRO A N 1
ATOM 556 C CA . PRO A 1 81 ? 3.516 -12.818 -8.747 1.00 77.81 81 PRO A CA 1
ATOM 557 C C . PRO A 1 81 ? 2.931 -12.383 -7.394 1.00 77.81 81 PRO A C 1
ATOM 559 O O . PRO A 1 81 ? 1.717 -12.360 -7.229 1.00 77.81 81 PRO A O 1
ATOM 562 N N . THR A 1 82 ? 3.756 -12.073 -6.398 1.00 83.75 82 THR A N 1
ATOM 563 C CA . THR A 1 82 ? 3.292 -11.820 -5.023 1.00 83.75 82 THR A CA 1
ATOM 564 C C . THR A 1 82 ? 3.955 -10.597 -4.410 1.00 83.75 82 THR A C 1
ATOM 566 O O . THR A 1 82 ? 4.216 -10.573 -3.208 1.00 83.75 82 THR A O 1
ATOM 569 N N . GLU A 1 83 ? 4.266 -9.601 -5.234 1.00 92.06 83 GLU A N 1
ATOM 570 C CA . GLU A 1 83 ? 4.888 -8.375 -4.753 1.00 92.06 83 GLU A CA 1
ATOM 571 C C . GLU A 1 83 ? 3.915 -7.577 -3.890 1.00 92.06 83 GLU A C 1
ATOM 573 O O . GLU A 1 83 ? 2.704 -7.548 -4.136 1.00 92.06 83 GLU A O 1
ATOM 578 N N . TRP A 1 84 ? 4.439 -6.945 -2.850 1.00 93.69 84 TRP A N 1
ATOM 579 C CA . TRP A 1 84 ? 3.651 -6.122 -1.955 1.00 93.69 84 TRP A CA 1
ATOM 580 C C . TRP A 1 84 ? 4.487 -5.023 -1.316 1.00 93.69 84 TRP A C 1
ATOM 582 O O . TRP A 1 84 ? 5.701 -5.134 -1.163 1.00 93.69 84 TRP A O 1
ATOM 592 N N . TRP A 1 85 ? 3.789 -3.981 -0.892 1.00 93.56 85 TRP A N 1
ATOM 593 C CA . TRP A 1 85 ? 4.296 -2.948 -0.001 1.00 93.56 85 TRP A CA 1
ATOM 594 C C . TRP A 1 85 ? 3.257 -2.700 1.080 1.00 93.56 85 TRP A C 1
ATOM 596 O O . TRP A 1 85 ? 2.056 -2.797 0.820 1.00 93.56 85 TRP A O 1
ATOM 606 N N . ARG A 1 86 ? 3.702 -2.455 2.307 1.00 95.44 86 ARG A N 1
ATOM 607 C CA . ARG A 1 86 ? 2.822 -2.385 3.468 1.00 95.44 86 ARG A CA 1
ATOM 608 C C . ARG A 1 86 ? 3.337 -1.394 4.488 1.00 95.44 86 ARG A C 1
ATOM 610 O O . ARG A 1 86 ? 4.508 -1.451 4.853 1.00 95.44 86 ARG A O 1
ATOM 617 N N . VAL A 1 87 ? 2.421 -0.594 5.016 1.00 95.25 87 VAL A N 1
ATOM 618 C CA . VAL A 1 87 ? 2.623 0.238 6.199 1.00 95.25 87 VAL A CA 1
ATOM 619 C C . VAL A 1 87 ? 1.971 -0.430 7.392 1.00 95.25 87 VAL A C 1
ATOM 621 O O . VAL A 1 87 ? 0.797 -0.800 7.343 1.00 95.25 87 VAL A O 1
ATOM 624 N N . GLU A 1 88 ? 2.734 -0.569 8.464 1.00 95.75 88 GLU A N 1
ATOM 625 C CA . GLU A 1 88 ? 2.242 -0.844 9.802 1.00 95.75 88 GLU A CA 1
ATOM 626 C C . GLU A 1 88 ? 2.010 0.490 10.521 1.00 95.75 88 GLU A C 1
ATOM 628 O O . GLU A 1 88 ? 2.928 1.292 10.698 1.00 95.75 88 GLU A O 1
ATOM 633 N N . LEU A 1 89 ? 0.764 0.741 10.912 1.00 93.38 89 LEU A N 1
ATOM 634 C CA . LEU A 1 89 ? 0.382 1.917 11.684 1.00 93.38 89 LEU A CA 1
ATOM 635 C C . LEU A 1 89 ? 0.924 1.802 13.120 1.00 93.38 89 LEU A C 1
ATOM 637 O O . LEU A 1 89 ? 1.008 0.697 13.658 1.00 93.38 89 LEU A O 1
ATOM 641 N N . PRO A 1 90 ? 1.249 2.924 13.789 1.00 89.31 90 PRO A N 1
ATOM 642 C CA . PRO A 1 90 ? 1.831 2.894 15.135 1.00 89.31 90 PRO A CA 1
ATOM 643 C C . PRO A 1 90 ? 0.900 2.246 16.170 1.00 89.31 90 PRO A C 1
ATOM 645 O O . PRO A 1 90 ? 1.357 1.570 17.095 1.00 89.31 90 PRO A O 1
ATOM 648 N N . THR A 1 91 ? -0.412 2.393 15.991 1.00 88.50 91 THR A N 1
ATOM 649 C CA . THR A 1 91 ? -1.470 1.792 16.812 1.00 88.50 91 THR A CA 1
ATOM 650 C C . THR A 1 91 ? -2.601 1.309 15.915 1.00 88.50 91 THR A C 1
ATOM 652 O O . THR A 1 91 ? -2.738 1.777 14.785 1.00 88.50 91 THR A O 1
ATOM 655 N N . ASP A 1 92 ? -3.429 0.403 16.431 1.00 90.00 92 ASP A N 1
ATOM 656 C CA . ASP A 1 92 ? -4.696 0.073 15.782 1.00 90.00 92 ASP A CA 1
ATOM 657 C C . ASP A 1 92 ? -5.529 1.352 15.625 1.00 90.00 92 ASP A C 1
ATOM 659 O O . ASP A 1 92 ? -5.683 2.127 16.574 1.00 90.00 92 ASP A O 1
ATOM 663 N N . ALA A 1 93 ? -6.024 1.597 14.415 1.00 87.31 93 ALA A N 1
ATOM 664 C CA . ALA A 1 93 ? -6.669 2.850 14.056 1.00 87.31 93 ALA A CA 1
ATOM 665 C C . ALA A 1 93 ? -7.996 2.638 13.322 1.00 87.31 93 ALA A C 1
ATOM 667 O O . ALA A 1 93 ? -8.244 1.609 12.689 1.00 87.31 93 ALA A O 1
ATOM 668 N N . GLU A 1 94 ? -8.849 3.655 13.395 1.00 87.50 94 GLU A N 1
ATOM 669 C CA . GLU A 1 94 ? -9.990 3.805 12.501 1.00 87.50 94 GLU A CA 1
ATOM 670 C C . GLU A 1 94 ? -9.537 4.586 11.262 1.00 87.50 94 GLU A C 1
ATOM 672 O O . GLU A 1 94 ? -8.998 5.687 11.374 1.00 87.50 94 GLU A O 1
ATOM 677 N N . VAL A 1 95 ? -9.721 4.002 10.079 1.00 87.75 95 VAL A N 1
ATOM 678 C CA . VAL A 1 95 ? -9.294 4.592 8.805 1.00 87.75 95 VAL A CA 1
ATOM 679 C C . VAL A 1 95 ? -10.532 5.008 8.017 1.00 87.75 95 VAL A C 1
ATOM 681 O O . VAL A 1 95 ? -11.401 4.182 7.735 1.00 87.75 95 VAL A O 1
ATOM 684 N N . CYS A 1 96 ? -10.603 6.290 7.645 1.00 85.62 96 CYS A N 1
ATOM 685 C CA . CYS A 1 96 ? -11.709 6.851 6.855 1.00 85.62 96 CYS A CA 1
ATOM 686 C C . CYS A 1 96 ? -11.379 6.966 5.363 1.00 85.62 96 CYS A C 1
ATOM 688 O O . CYS A 1 96 ? -12.273 7.006 4.523 1.00 85.62 96 CYS A O 1
ATOM 690 N N . GLN A 1 97 ? -10.099 7.096 5.025 1.00 86.38 97 GLN A N 1
ATOM 691 C CA . GLN A 1 97 ? -9.651 7.238 3.649 1.00 86.38 97 GLN A CA 1
ATOM 692 C C . GLN A 1 97 ? -8.237 6.701 3.486 1.00 86.38 97 GLN A C 1
ATOM 694 O O . GLN A 1 97 ? -7.439 6.754 4.420 1.00 86.38 97 GLN A O 1
ATOM 699 N N . VAL A 1 98 ? -7.935 6.236 2.280 1.00 87.56 98 VAL A N 1
ATOM 700 C CA . VAL A 1 98 ? -6.573 5.930 1.840 1.00 87.56 98 VAL A CA 1
ATOM 701 C C . VAL A 1 98 ? -6.309 6.705 0.557 1.00 87.56 98 VAL A C 1
ATOM 703 O O . VAL A 1 98 ? -7.139 6.679 -0.356 1.00 87.56 98 VAL A O 1
ATOM 706 N N . VAL A 1 99 ? -5.176 7.399 0.491 1.00 85.56 99 VAL A N 1
ATOM 707 C CA . VAL A 1 99 ? -4.749 8.157 -0.688 1.00 85.56 99 VAL A CA 1
ATOM 708 C C . VAL A 1 99 ? -3.501 7.490 -1.234 1.00 85.56 99 VAL A C 1
ATOM 710 O O . VAL A 1 99 ? -2.489 7.448 -0.562 1.00 85.56 99 VAL A O 1
ATOM 713 N N . ILE A 1 100 ? -3.574 6.964 -2.449 1.00 83.81 100 ILE A N 1
ATOM 714 C CA . ILE A 1 100 ? -2.441 6.311 -3.107 1.00 83.81 100 ILE A CA 1
ATOM 715 C C . ILE A 1 100 ? -1.938 7.224 -4.206 1.00 83.81 100 ILE A C 1
ATOM 717 O O . ILE A 1 100 ? -2.715 7.534 -5.116 1.00 83.81 100 ILE A O 1
ATOM 721 N N . SER A 1 101 ? -0.655 7.577 -4.185 1.00 80.69 101 SER A N 1
ATOM 722 C CA . SER A 1 101 ? -0.043 8.296 -5.301 1.00 80.69 101 SER A CA 1
ATOM 723 C C . SER A 1 101 ? 0.814 7.376 -6.144 1.00 80.69 101 SER A C 1
ATOM 725 O O . SER A 1 101 ? 1.831 6.811 -5.737 1.00 80.69 101 SER A O 1
ATOM 727 N N . ASN A 1 102 ? 0.339 7.216 -7.364 1.00 75.38 102 ASN A N 1
ATOM 728 C CA . ASN A 1 102 ? 0.856 6.356 -8.395 1.00 75.38 102 ASN A CA 1
ATOM 729 C C . ASN A 1 102 ? 1.832 7.119 -9.297 1.00 75.38 102 ASN A C 1
ATOM 731 O O . ASN A 1 102 ? 1.734 8.335 -9.476 1.00 75.38 102 ASN A O 1
ATOM 735 N N . ARG A 1 103 ? 2.749 6.394 -9.938 1.00 74.19 103 ARG A N 1
ATOM 736 C CA . ARG A 1 103 ? 3.672 6.986 -10.909 1.00 74.19 103 ARG A CA 1
ATOM 737 C C . ARG A 1 103 ? 2.982 7.191 -12.251 1.00 74.19 103 ARG A C 1
ATOM 739 O O . ARG A 1 103 ? 2.613 6.216 -12.895 1.00 74.19 103 ARG A O 1
ATOM 746 N N . HIS A 1 104 ? 2.901 8.441 -12.712 1.00 70.94 104 HIS A N 1
ATOM 747 C CA . HIS A 1 104 ? 2.201 8.834 -13.946 1.00 70.94 104 HIS A CA 1
ATOM 748 C C . HIS A 1 104 ? 2.524 7.944 -15.158 1.00 70.94 104 HIS A C 1
ATOM 750 O O . HIS A 1 104 ? 1.634 7.377 -15.785 1.00 70.94 104 HIS A O 1
ATOM 756 N N . GLU A 1 105 ? 3.810 7.757 -15.449 1.00 73.44 105 GLU A N 1
ATOM 757 C CA . GLU A 1 105 ? 4.292 7.045 -16.643 1.00 73.44 105 GLU A CA 1
ATOM 758 C C . GLU A 1 105 ? 4.053 5.524 -16.585 1.00 73.44 105 GLU A C 1
ATOM 760 O O . GLU A 1 105 ? 4.099 4.845 -17.609 1.00 73.44 105 GLU A O 1
ATOM 765 N N . TYR A 1 106 ? 3.791 4.976 -15.392 1.00 75.94 106 TYR A N 1
ATOM 766 C CA . TYR A 1 106 ? 3.641 3.536 -15.152 1.00 75.94 106 TYR A CA 1
ATOM 767 C C . TYR A 1 106 ? 2.370 3.196 -14.369 1.00 75.94 106 TYR A C 1
ATOM 769 O O . TYR A 1 106 ? 2.274 2.118 -13.779 1.00 75.94 106 TYR A O 1
ATOM 777 N N . GLY A 1 107 ? 1.376 4.089 -14.390 1.00 71.88 107 GLY A N 1
ATOM 778 C CA . GLY A 1 107 ? 0.217 3.991 -13.508 1.00 71.88 107 GLY A CA 1
ATOM 779 C C . GLY A 1 107 ? -0.639 2.744 -13.730 1.00 71.88 107 GLY A C 1
ATOM 780 O O . GLY A 1 107 ? -1.278 2.245 -12.805 1.00 71.88 107 GLY A O 1
ATOM 781 N N . PHE A 1 108 ? -0.583 2.176 -14.936 1.00 78.62 108 PHE A N 1
ATOM 782 C CA . PHE A 1 108 ? -1.220 0.907 -15.290 1.00 78.62 108 PHE A CA 1
ATOM 783 C C . PHE A 1 108 ? -0.739 -0.286 -14.452 1.00 78.62 108 PHE A C 1
ATOM 785 O O . PHE A 1 108 ? -1.471 -1.265 -14.335 1.00 78.62 108 PHE A O 1
ATOM 792 N N . ARG A 1 109 ? 0.456 -0.226 -13.844 1.00 77.31 109 ARG A N 1
ATOM 793 C CA . ARG A 1 109 ? 1.002 -1.337 -13.046 1.00 77.31 109 ARG A CA 1
ATOM 794 C C . ARG A 1 109 ? 0.176 -1.621 -11.800 1.00 77.31 109 ARG A C 1
ATOM 796 O O . ARG A 1 109 ? 0.063 -2.782 -11.422 1.00 77.31 109 ARG A O 1
ATOM 803 N N . LEU A 1 110 ? -0.461 -0.604 -11.212 1.00 83.06 110 LEU A N 1
ATOM 804 C CA . LEU A 1 110 ? -1.319 -0.800 -10.043 1.00 83.06 110 LEU A CA 1
ATOM 805 C C . LEU A 1 110 ? -2.633 -1.513 -10.363 1.00 83.06 110 LEU A C 1
ATOM 807 O O . LEU A 1 110 ? -3.232 -2.054 -9.445 1.00 83.06 110 LEU A O 1
ATOM 811 N N . LEU A 1 111 ? -3.054 -1.615 -11.631 1.00 83.56 111 LEU A N 1
ATOM 812 C CA . LEU A 1 111 ? -4.271 -2.357 -12.004 1.00 83.56 111 LEU A CA 1
ATOM 813 C C . LEU A 1 111 ? -4.201 -3.854 -11.648 1.00 83.56 111 LEU A C 1
ATOM 815 O O . LEU A 1 111 ? -5.237 -4.502 -11.522 1.00 83.56 111 LEU A O 1
ATOM 819 N N . ALA A 1 112 ? -2.992 -4.399 -11.476 1.00 82.38 112 ALA A N 1
ATOM 820 C CA . ALA A 1 112 ? -2.757 -5.774 -11.035 1.00 82.38 112 ALA A CA 1
ATOM 821 C C . ALA A 1 112 ? -2.678 -5.928 -9.499 1.00 82.38 112 ALA A C 1
ATOM 823 O O . ALA A 1 112 ? -2.421 -7.031 -9.004 1.00 82.38 112 ALA A O 1
ATOM 824 N N . PHE A 1 113 ? -2.873 -4.838 -8.751 1.00 88.00 113 PHE A N 1
ATOM 825 C CA . PHE A 1 113 ? -2.773 -4.786 -7.296 1.00 88.00 113 PHE A CA 1
ATOM 826 C C . PHE A 1 113 ? -4.135 -4.520 -6.646 1.00 88.00 113 PHE A C 1
ATOM 828 O O . PHE A 1 113 ? -5.088 -4.044 -7.270 1.00 88.00 113 PHE A O 1
ATOM 835 N N . GLU A 1 114 ? -4.210 -4.808 -5.351 1.00 91.19 114 GLU A N 1
ATOM 836 C CA . GLU A 1 114 ? -5.327 -4.458 -4.481 1.00 91.19 114 GLU A CA 1
ATOM 837 C C . GLU A 1 114 ? -4.821 -3.688 -3.262 1.00 91.19 114 GLU A C 1
ATOM 839 O O . GLU A 1 114 ? -3.783 -4.025 -2.686 1.00 91.19 114 GLU A O 1
ATOM 844 N N . LEU A 1 115 ? -5.583 -2.675 -2.856 1.00 92.56 115 LEU A N 1
ATOM 845 C CA . LEU A 1 115 ? -5.479 -2.073 -1.536 1.00 92.56 115 LEU A CA 1
ATOM 846 C C . LEU A 1 115 ? -6.125 -3.019 -0.526 1.00 92.56 115 LEU A C 1
ATOM 848 O O . LEU A 1 115 ? -7.290 -3.381 -0.682 1.00 92.56 115 LEU A O 1
ATOM 852 N N . GLN A 1 116 ? -5.396 -3.374 0.521 1.00 95.94 116 GLN A N 1
ATOM 853 C CA . GLN A 1 116 ? -5.852 -4.211 1.620 1.00 95.94 116 GLN A CA 1
ATOM 854 C C . GLN A 1 116 ? -5.684 -3.477 2.950 1.00 95.94 116 GLN A C 1
ATOM 856 O O . GLN A 1 116 ? -4.638 -2.885 3.213 1.00 95.94 116 GLN A O 1
ATOM 861 N N . LEU A 1 117 ? -6.712 -3.538 3.795 1.00 96.81 117 LEU A N 1
ATOM 862 C CA . LEU A 1 117 ? -6.648 -3.126 5.196 1.00 96.81 117 LEU A CA 1
ATOM 863 C C . LEU A 1 117 ? -6.713 -4.374 6.064 1.00 96.81 117 LEU A C 1
ATOM 865 O O . LEU A 1 117 ? -7.598 -5.212 5.873 1.00 96.81 117 LEU A O 1
ATOM 869 N N . LEU A 1 118 ? -5.778 -4.496 7.000 1.00 97.94 118 LEU A N 1
ATOM 870 C CA . LEU A 1 118 ? -5.623 -5.682 7.836 1.00 97.94 118 LEU A CA 1
ATOM 871 C C . LEU A 1 118 ? -5.622 -5.294 9.316 1.00 97.94 118 LEU A C 1
ATOM 873 O O . LEU A 1 118 ? -5.092 -4.241 9.687 1.00 97.94 118 LEU A O 1
ATOM 877 N N . ALA A 1 119 ? -6.171 -6.169 10.152 1.00 97.19 119 ALA A N 1
ATOM 878 C CA . ALA A 1 119 ? -6.038 -6.095 11.602 1.00 97.19 119 ALA A CA 1
ATOM 879 C C . ALA A 1 119 ? -4.609 -6.450 12.058 1.00 97.19 119 ALA A C 1
ATOM 881 O O . ALA A 1 119 ? -3.731 -6.787 11.252 1.00 97.19 119 ALA A O 1
ATOM 882 N N . SER A 1 120 ? -4.357 -6.338 13.362 1.00 96.12 120 SER A N 1
ATOM 883 C CA . SER A 1 120 ? -3.055 -6.615 13.980 1.00 96.12 120 SER A CA 1
ATOM 884 C C . SER A 1 120 ? -2.647 -8.086 13.917 1.00 96.12 120 SER A C 1
ATOM 886 O O . SER A 1 120 ? -1.464 -8.381 13.769 1.00 96.12 120 SER A O 1
ATOM 888 N N . ASP A 1 121 ? -3.614 -8.999 13.913 1.00 95.44 121 ASP A N 1
ATOM 889 C CA . ASP A 1 121 ? -3.418 -10.436 13.682 1.00 95.44 121 ASP A CA 1
ATOM 890 C C . ASP A 1 121 ? -3.238 -10.805 12.194 1.00 95.44 121 ASP A C 1
ATOM 892 O O . ASP A 1 121 ? -3.017 -11.969 11.858 1.00 95.44 121 ASP A O 1
ATOM 896 N N . GLY A 1 122 ? -3.319 -9.822 11.291 1.00 94.12 122 GLY A N 1
ATOM 897 C CA . GLY A 1 122 ? -3.243 -10.020 9.847 1.00 94.12 122 GLY A CA 1
ATOM 898 C C . GLY A 1 122 ? -4.566 -10.418 9.187 1.00 94.12 122 GLY A C 1
ATOM 899 O O . GLY A 1 122 ? -4.564 -10.707 7.988 1.00 94.12 122 GLY A O 1
ATOM 900 N N . ALA A 1 123 ? -5.692 -10.420 9.908 1.00 96.69 123 ALA A N 1
ATOM 901 C CA . ALA A 1 123 ? -7.000 -10.675 9.314 1.00 96.69 123 ALA A CA 1
ATOM 902 C C . ALA A 1 123 ? -7.374 -9.577 8.306 1.00 96.69 123 ALA A C 1
ATOM 904 O O . ALA A 1 123 ? -7.222 -8.383 8.571 1.00 96.69 123 ALA A O 1
ATOM 905 N N . LEU A 1 124 ? -7.885 -9.982 7.141 1.00 97.06 124 LEU A N 1
ATOM 906 C CA . LEU A 1 124 ? -8.340 -9.064 6.098 1.00 97.06 124 LEU A CA 1
ATOM 907 C C . LEU A 1 124 ? -9.648 -8.387 6.512 1.00 97.06 124 LEU A C 1
ATOM 909 O O . LEU A 1 124 ? -10.675 -9.047 6.645 1.00 97.06 124 LEU A O 1
ATOM 913 N N . LEU A 1 125 ? -9.608 -7.064 6.662 1.00 96.56 125 LEU A N 1
ATOM 914 C CA . LEU A 1 125 ? -10.771 -6.235 6.986 1.00 96.56 125 LEU A CA 1
ATOM 915 C C . LEU A 1 125 ? -11.437 -5.683 5.724 1.00 96.56 125 LEU A C 1
ATOM 917 O O . LEU A 1 125 ? -12.658 -5.579 5.648 1.00 96.56 125 LEU A O 1
ATOM 921 N N . LEU A 1 126 ? -10.629 -5.317 4.727 1.00 96.12 126 LEU A N 1
ATOM 922 C CA . LEU A 1 126 ? -11.099 -4.776 3.456 1.00 96.12 126 LEU A CA 1
ATOM 923 C C . LEU A 1 126 ? -10.092 -5.079 2.349 1.00 96.12 126 LEU A C 1
ATOM 925 O O . LEU A 1 126 ? -8.892 -4.943 2.565 1.00 96.12 126 LEU A O 1
ATOM 929 N N . ALA A 1 127 ? -10.587 -5.385 1.150 1.00 94.69 127 ALA A N 1
ATOM 930 C CA . ALA A 1 127 ? -9.809 -5.353 -0.083 1.00 94.69 127 ALA A CA 1
ATOM 931 C C . ALA A 1 127 ? -10.534 -4.509 -1.142 1.00 94.69 127 ALA A C 1
ATOM 933 O O . ALA A 1 127 ? -11.754 -4.611 -1.301 1.00 94.69 127 ALA A O 1
ATOM 934 N N . LYS A 1 128 ? -9.797 -3.668 -1.869 1.00 91.00 128 LYS A N 1
ATOM 935 C CA . LYS A 1 128 ? -10.303 -2.890 -3.005 1.00 91.00 128 LYS A CA 1
ATOM 936 C C . LYS A 1 128 ? -9.324 -2.989 -4.179 1.00 91.00 128 LYS A C 1
ATOM 938 O O . LYS A 1 128 ? -8.160 -2.625 -4.016 1.00 91.00 128 LYS A O 1
ATOM 943 N N . PRO A 1 129 ? -9.768 -3.422 -5.370 1.00 88.00 129 PRO A N 1
ATOM 944 C CA . PRO A 1 129 ? -8.911 -3.430 -6.546 1.00 88.00 129 PRO A CA 1
ATOM 945 C C . PRO A 1 129 ? -8.672 -2.008 -7.048 1.00 88.00 129 PRO A C 1
ATOM 947 O O . PRO A 1 129 ? -9.566 -1.155 -6.985 1.00 88.00 129 PRO A O 1
ATOM 950 N N . PHE A 1 130 ? -7.500 -1.766 -7.627 1.00 82.62 130 PHE A N 1
ATOM 951 C CA . PHE A 1 130 ? -7.276 -0.544 -8.389 1.00 82.62 130 PHE A CA 1
ATOM 952 C C . PHE A 1 130 ? -7.979 -0.648 -9.739 1.00 82.62 130 PHE A C 1
ATOM 954 O O . PHE A 1 130 ? -7.768 -1.578 -10.513 1.00 82.62 130 PHE A O 1
ATOM 961 N N . ARG A 1 131 ? -8.832 0.334 -10.028 1.00 79.75 131 ARG A N 1
ATOM 962 C CA . ARG A 1 131 ? -9.548 0.448 -11.311 1.00 79.75 131 ARG A CA 1
ATOM 963 C C . ARG A 1 131 ? -9.137 1.684 -12.107 1.00 79.75 131 ARG A C 1
ATOM 965 O O . ARG A 1 131 ? -9.775 2.011 -13.100 1.00 79.75 131 ARG A O 1
ATOM 972 N N . SER A 1 132 ? -8.102 2.382 -11.650 1.00 75.25 132 SER A N 1
ATOM 973 C CA . SER A 1 132 ? -7.653 3.654 -12.198 1.00 75.25 132 SER A CA 1
ATOM 974 C C . SER A 1 132 ? -6.149 3.630 -12.422 1.00 75.25 132 SER A C 1
ATOM 976 O O . SER A 1 132 ? -5.404 3.070 -11.621 1.00 75.25 132 SER A O 1
ATOM 978 N N . THR A 1 133 ? -5.712 4.272 -13.501 1.00 77.44 133 THR A N 1
ATOM 979 C CA . THR A 1 133 ? -4.301 4.569 -13.776 1.00 77.44 133 THR A CA 1
ATOM 980 C C . THR A 1 133 ? -3.934 5.996 -13.373 1.00 77.44 133 THR A C 1
ATOM 982 O O . THR A 1 133 ? -2.860 6.471 -13.733 1.00 77.44 133 THR A O 1
ATOM 985 N N . ALA A 1 134 ? -4.836 6.705 -12.685 1.00 77.88 134 ALA A N 1
ATOM 986 C CA . ALA A 1 134 ? -4.608 8.072 -12.246 1.00 77.88 134 ALA A CA 1
ATOM 987 C C . ALA A 1 134 ? -3.404 8.161 -11.303 1.00 77.88 134 ALA A C 1
ATOM 989 O O . ALA A 1 134 ? -3.127 7.241 -10.531 1.00 77.88 134 ALA A O 1
ATOM 990 N N . ASN A 1 135 ? -2.744 9.319 -11.335 1.00 71.81 135 ASN A N 1
ATOM 991 C CA . ASN A 1 135 ? -1.614 9.638 -10.463 1.00 71.81 135 ASN A CA 1
ATOM 992 C C . ASN A 1 135 ? -1.999 9.615 -8.986 1.00 71.81 135 ASN A C 1
ATOM 994 O O . ASN A 1 135 ? -1.145 9.367 -8.156 1.00 71.81 135 ASN A O 1
ATOM 998 N N . HIS A 1 136 ? -3.268 9.863 -8.662 1.00 75.00 136 HIS A N 1
ATOM 999 C CA . HIS A 1 136 ? -3.779 9.808 -7.301 1.00 75.00 136 HIS A CA 1
ATOM 1000 C C . HIS A 1 136 ? -5.076 9.005 -7.291 1.00 75.00 136 HIS A C 1
ATOM 1002 O O . HIS A 1 136 ? -5.983 9.261 -8.086 1.00 75.00 136 HIS A O 1
ATOM 1008 N N . SER A 1 137 ? -5.161 8.025 -6.398 1.00 79.69 137 SER A N 1
ATOM 1009 C CA . SER A 1 137 ? -6.367 7.239 -6.146 1.00 79.69 137 SER A CA 1
ATOM 1010 C C . SER A 1 137 ? -6.819 7.471 -4.712 1.00 79.69 137 SER A C 1
ATOM 1012 O O . SER A 1 137 ? -6.098 7.145 -3.774 1.00 79.69 137 SER A O 1
ATOM 1014 N N . LEU A 1 138 ? -8.019 8.026 -4.549 1.00 82.50 138 LEU A N 1
ATOM 1015 C CA . LEU A 1 138 ? -8.662 8.200 -3.252 1.00 82.50 138 LEU A CA 1
ATOM 1016 C C . LEU A 1 138 ? -9.649 7.056 -3.013 1.00 82.50 138 LEU A C 1
ATOM 1018 O O . LEU A 1 138 ? -10.585 6.856 -3.788 1.00 82.50 138 LEU A O 1
ATOM 1022 N N . PHE A 1 139 ? -9.474 6.350 -1.904 1.00 82.31 139 PHE A N 1
ATOM 1023 C CA . PHE A 1 139 ? -10.403 5.341 -1.418 1.00 82.31 139 PHE A CA 1
ATOM 1024 C C . PHE A 1 139 ? -11.091 5.862 -0.160 1.00 82.31 139 PHE A C 1
ATOM 1026 O O . PHE A 1 139 ? -10.577 5.684 0.940 1.00 82.31 139 PHE A O 1
ATOM 1033 N N . ALA A 1 140 ? -12.253 6.498 -0.318 1.00 83.31 140 ALA A N 1
ATOM 1034 C CA . ALA A 1 140 ? -13.121 6.828 0.810 1.00 83.31 140 ALA A CA 1
ATOM 1035 C C . ALA A 1 140 ? -13.747 5.547 1.393 1.00 83.31 140 ALA A C 1
ATOM 1037 O O . ALA A 1 140 ? -14.180 4.657 0.649 1.00 83.31 140 ALA A O 1
ATOM 1038 N N . LEU A 1 141 ? -13.760 5.445 2.721 1.00 83.62 141 LEU A N 1
ATOM 1039 C CA . LEU A 1 141 ? -14.227 4.287 3.476 1.00 83.62 141 LEU A CA 1
ATOM 1040 C C . LEU A 1 141 ? -15.468 4.683 4.272 1.00 83.62 141 LEU A C 1
ATOM 1042 O O . LEU A 1 141 ? -15.372 5.359 5.295 1.00 83.62 141 LEU A O 1
ATOM 1046 N N . ASP A 1 142 ? -16.624 4.263 3.767 1.00 81.69 142 ASP A N 1
ATOM 1047 C CA . ASP A 1 142 ? -17.920 4.465 4.403 1.00 81.69 142 ASP A CA 1
ATOM 1048 C C . ASP A 1 142 ? -18.686 3.122 4.448 1.00 81.69 142 ASP A C 1
ATOM 1050 O O . ASP A 1 142 ? -19.019 2.582 3.386 1.00 81.69 142 ASP A O 1
ATOM 1054 N N . PRO A 1 143 ? -18.897 2.525 5.640 1.00 85.31 143 PRO A N 1
ATOM 1055 C CA . PRO A 1 143 ? -18.415 3.014 6.929 1.00 85.31 143 PRO A CA 1
ATOM 1056 C C . PRO A 1 143 ? -16.874 2.941 7.049 1.00 85.31 143 PRO A C 1
ATOM 1058 O O . PRO A 1 143 ? -16.229 2.150 6.350 1.00 85.31 143 PRO A O 1
ATOM 1061 N N . PRO A 1 144 ? -16.275 3.734 7.954 1.00 86.00 144 PRO A N 1
ATOM 1062 C CA . PRO A 1 144 ? -14.857 3.649 8.298 1.00 86.00 144 PRO A CA 1
ATOM 1063 C C . PRO A 1 144 ? -14.443 2.242 8.738 1.00 86.00 144 PRO A C 1
ATOM 1065 O O . PRO A 1 144 ? -15.220 1.523 9.371 1.00 86.00 144 PRO A O 1
ATOM 1068 N N . VAL A 1 145 ? -13.199 1.855 8.448 1.00 91.00 145 VAL A N 1
ATOM 1069 C CA . VAL A 1 145 ? -12.685 0.516 8.775 1.00 91.00 145 VAL A CA 1
ATOM 1070 C C . VAL A 1 145 ? -11.869 0.566 10.062 1.00 91.00 145 VAL A C 1
ATOM 1072 O O . VAL A 1 145 ? -11.005 1.425 10.223 1.00 91.00 145 VAL A O 1
ATOM 1075 N N . ARG A 1 146 ? -12.127 -0.376 10.972 1.00 90.69 146 ARG A N 1
ATOM 1076 C CA . ARG A 1 146 ? -11.421 -0.539 12.251 1.00 90.69 146 ARG A CA 1
ATOM 1077 C C . ARG A 1 146 ? -11.492 -1.997 12.731 1.00 90.69 146 ARG A C 1
ATOM 1079 O O . ARG A 1 146 ? -12.494 -2.650 12.435 1.00 90.69 146 ARG A O 1
ATOM 1086 N N . PRO A 1 147 ? -10.519 -2.498 13.512 1.00 94.62 147 PRO A N 1
ATOM 1087 C CA . PRO A 1 147 ? -9.256 -1.862 13.901 1.00 94.62 147 PRO A CA 1
ATOM 1088 C C . PRO A 1 147 ? -8.157 -2.134 12.860 1.00 94.62 147 PRO A C 1
ATOM 1090 O O . PRO A 1 147 ? -7.656 -3.249 12.756 1.00 94.62 147 PRO A O 1
ATOM 1093 N N . VAL A 1 148 ? -7.775 -1.132 12.066 1.00 95.31 148 VAL A N 1
ATOM 1094 C CA . VAL A 1 148 ? -6.720 -1.300 11.055 1.00 95.31 148 VAL A CA 1
ATOM 1095 C C . VAL A 1 148 ? -5.359 -1.169 11.724 1.00 95.31 148 VAL A C 1
ATOM 1097 O O . VAL A 1 148 ? -5.071 -0.143 12.337 1.00 95.31 148 VAL A O 1
ATOM 1100 N N . ARG A 1 149 ? -4.506 -2.179 11.550 1.00 95.81 149 ARG A N 1
ATOM 1101 C CA . ARG A 1 149 ? -3.082 -2.130 11.906 1.00 95.81 149 ARG A CA 1
ATOM 1102 C C . ARG A 1 149 ? -2.199 -1.971 10.681 1.00 95.81 149 ARG A C 1
ATOM 1104 O O . ARG A 1 149 ? -1.177 -1.299 10.758 1.00 95.81 149 ARG A O 1
ATOM 1111 N N . HIS A 1 150 ? -2.586 -2.572 9.556 1.00 97.00 150 HIS A N 1
ATOM 1112 C CA . HIS A 1 150 ? -1.774 -2.548 8.347 1.00 97.00 150 HIS A CA 1
ATOM 1113 C C . HIS A 1 150 ? -2.553 -2.062 7.128 1.00 97.00 150 HIS A C 1
ATOM 1115 O O . HIS A 1 150 ? -3.677 -2.502 6.877 1.00 97.00 150 HIS A O 1
ATOM 1121 N N . VAL A 1 151 ? -1.905 -1.209 6.337 1.00 95.38 151 VAL A N 1
ATOM 1122 C CA . VAL A 1 151 ? -2.350 -0.774 5.009 1.00 95.38 151 VAL A CA 1
ATOM 1123 C C . VAL A 1 151 ? -1.390 -1.373 3.990 1.00 95.38 151 VAL A C 1
ATOM 1125 O O . VAL A 1 151 ? -0.189 -1.125 4.052 1.00 95.38 151 VAL A O 1
ATOM 1128 N N . GLN A 1 152 ? -1.891 -2.199 3.078 1.00 94.56 152 GLN A N 1
ATOM 1129 C CA . GLN A 1 152 ? -1.069 -2.979 2.158 1.00 94.56 152 GLN A CA 1
ATOM 1130 C C . GLN A 1 152 ? -1.517 -2.797 0.710 1.00 94.56 152 GLN A C 1
ATOM 1132 O O . GLN A 1 152 ? -2.702 -2.842 0.404 1.00 94.56 152 GLN A O 1
ATOM 1137 N N . LEU A 1 153 ? -0.551 -2.680 -0.194 1.00 92.50 153 LEU A N 1
ATOM 1138 C CA . LEU A 1 153 ? -0.728 -2.891 -1.624 1.00 92.50 153 LEU A CA 1
ATOM 1139 C C . LEU A 1 153 ? -0.214 -4.282 -1.960 1.00 92.50 153 LEU A C 1
ATOM 1141 O O . LEU A 1 153 ? 0.950 -4.588 -1.699 1.00 92.50 153 LEU A O 1
ATOM 1145 N N . ARG A 1 154 ? -1.072 -5.143 -2.506 1.00 92.06 154 ARG A N 1
ATOM 1146 C CA . ARG A 1 154 ? -0.722 -6.537 -2.805 1.00 92.06 154 ARG A CA 1
ATOM 1147 C C . ARG A 1 154 ? -1.015 -6.884 -4.254 1.00 92.06 154 ARG A C 1
ATOM 1149 O O . ARG A 1 154 ? -2.139 -6.711 -4.712 1.00 92.06 154 ARG A O 1
ATOM 1156 N N . GLY A 1 155 ? -0.004 -7.392 -4.950 1.00 86.44 155 GLY A N 1
ATOM 1157 C CA . GLY A 1 155 ? -0.118 -7.880 -6.318 1.00 86.44 155 GLY A CA 1
ATOM 1158 C C . GLY A 1 155 ? -0.832 -9.226 -6.384 1.00 86.44 155 GLY A C 1
ATOM 1159 O O . GLY A 1 155 ? -0.799 -10.025 -5.440 1.00 86.44 155 GLY A O 1
ATOM 1160 N N . SER A 1 156 ? -1.481 -9.485 -7.515 1.00 77.06 156 SER A N 1
ATOM 1161 C CA . SER A 1 156 ? -2.119 -10.769 -7.796 1.00 77.06 156 SER A CA 1
ATOM 1162 C C . SER A 1 156 ? -1.162 -11.744 -8.477 1.00 77.06 156 SER A C 1
ATOM 1164 O O . SER A 1 156 ? -0.560 -11.428 -9.503 1.00 77.06 156 SER A O 1
ATOM 1166 N N . ALA A 1 157 ? -1.154 -12.999 -8.017 1.00 69.12 157 ALA A N 1
ATOM 1167 C CA . ALA A 1 157 ? -0.403 -14.080 -8.662 1.00 69.12 157 ALA A CA 1
ATOM 1168 C C . ALA A 1 157 ? -0.840 -14.355 -10.109 1.00 69.12 157 ALA A C 1
ATOM 1170 O O . ALA A 1 157 ? -0.110 -14.985 -10.869 1.00 69.12 157 ALA A O 1
ATOM 1171 N N . ARG A 1 158 ? -2.026 -13.876 -10.503 1.00 69.75 158 ARG A N 1
ATOM 1172 C CA . ARG A 1 158 ? -2.554 -14.023 -11.864 1.00 69.75 158 ARG A CA 1
ATOM 1173 C C . ARG A 1 158 ? -1.978 -13.001 -12.847 1.00 69.75 158 ARG A C 1
ATOM 1175 O O . ARG A 1 158 ? -2.115 -13.204 -14.048 1.00 69.75 158 ARG A O 1
ATOM 1182 N N . GLN A 1 159 ? -1.376 -11.916 -12.359 1.00 69.25 159 GLN A N 1
ATOM 1183 C CA . GLN A 1 159 ? -0.811 -10.844 -13.180 1.00 69.25 159 GLN A CA 1
ATOM 1184 C C . GLN A 1 159 ? 0.489 -10.324 -12.541 1.00 69.25 159 GLN A C 1
ATOM 1186 O O . GLN A 1 159 ? 0.470 -9.295 -11.868 1.00 69.25 159 GLN A O 1
ATOM 1191 N N . PRO A 1 160 ? 1.622 -11.030 -12.723 1.00 70.06 160 PRO A N 1
ATOM 1192 C CA . PRO A 1 160 ? 2.896 -10.623 -12.142 1.00 70.06 160 PRO A CA 1
ATOM 1193 C C . PRO A 1 160 ? 3.343 -9.273 -12.715 1.00 70.06 160 PRO A C 1
ATOM 1195 O O . PRO A 1 160 ? 3.468 -9.111 -13.930 1.00 70.06 160 PRO A O 1
ATOM 1198 N N . GLN A 1 161 ? 3.575 -8.304 -11.835 1.00 78.00 161 GLN A N 1
ATOM 1199 C CA . GLN A 1 161 ? 4.002 -6.943 -12.162 1.00 78.00 161 GLN A CA 1
ATOM 1200 C C . GLN A 1 161 ? 4.918 -6.422 -11.048 1.00 78.00 161 GLN A C 1
ATOM 1202 O O . GLN A 1 161 ? 4.805 -6.837 -9.896 1.00 78.00 161 GLN A O 1
ATOM 1207 N N . CYS A 1 162 ? 5.822 -5.502 -11.381 1.00 75.19 162 CYS A N 1
ATOM 1208 C CA . CYS A 1 162 ? 6.557 -4.739 -10.373 1.00 75.19 162 CYS A CA 1
ATOM 1209 C C . CYS A 1 162 ? 5.613 -3.707 -9.735 1.00 75.19 162 CYS A C 1
ATOM 1211 O O . CYS A 1 162 ? 4.889 -3.013 -10.457 1.00 75.19 162 CYS A O 1
ATOM 1213 N N . LEU A 1 163 ? 5.674 -3.538 -8.415 1.00 74.69 163 LEU A N 1
ATOM 1214 C CA . LEU A 1 163 ? 5.012 -2.435 -7.727 1.00 74.69 163 LEU A CA 1
ATOM 1215 C C . LEU A 1 163 ? 5.853 -1.163 -7.871 1.00 74.69 163 LEU A C 1
ATOM 1217 O O . LEU A 1 163 ? 7.001 -1.143 -7.433 1.00 74.69 163 LEU A O 1
ATOM 1221 N N . HIS A 1 164 ? 5.267 -0.113 -8.455 1.00 69.88 164 HIS A N 1
ATOM 1222 C CA . HIS A 1 164 ? 5.822 1.244 -8.500 1.00 69.88 164 HIS A CA 1
ATOM 1223 C C . HIS A 1 164 ? 4.845 2.195 -7.826 1.00 69.88 164 HIS A C 1
ATOM 1225 O O . HIS A 1 164 ? 3.782 2.471 -8.383 1.00 69.88 164 HIS A O 1
ATOM 1231 N N . VAL A 1 165 ? 5.193 2.699 -6.650 1.00 66.38 165 VAL A N 1
ATOM 1232 C CA . VAL A 1 165 ? 4.327 3.616 -5.902 1.00 66.38 165 VAL A CA 1
ATOM 1233 C C . VAL A 1 165 ? 5.167 4.750 -5.366 1.00 66.38 165 VAL A C 1
ATOM 1235 O O . VAL A 1 165 ? 6.273 4.510 -4.884 1.00 66.38 165 VAL A O 1
ATOM 1238 N N . HIS A 1 166 ? 4.649 5.970 -5.495 1.00 62.69 166 HIS A N 1
ATOM 1239 C CA . HIS A 1 166 ? 5.271 7.132 -4.882 1.00 62.69 166 HIS A CA 1
ATOM 1240 C C . HIS A 1 166 ? 4.890 7.234 -3.412 1.00 62.69 166 HIS A C 1
ATOM 1242 O O . HIS A 1 166 ? 5.778 7.392 -2.585 1.00 62.69 166 HIS A O 1
ATOM 1248 N N . GLU A 1 167 ? 3.601 7.082 -3.083 1.00 61.22 167 GLU A N 1
ATOM 1249 C CA . GLU A 1 167 ? 3.145 7.143 -1.691 1.00 61.22 167 GLU A CA 1
ATOM 1250 C C . GLU A 1 167 ? 1.800 6.445 -1.417 1.00 61.22 167 GLU A C 1
ATOM 1252 O O . GLU A 1 167 ? 1.042 6.149 -2.353 1.00 61.22 167 GLU A O 1
ATOM 1257 N N . VAL A 1 168 ? 1.509 6.228 -0.127 1.00 55.12 168 VAL A N 1
ATOM 1258 C CA . VAL A 1 168 ? 0.228 5.771 0.457 1.00 55.12 168 VAL A CA 1
ATOM 1259 C C . VAL A 1 168 ? -0.077 6.517 1.756 1.00 55.12 168 VAL A C 1
ATOM 1261 O O . VAL A 1 168 ? 0.894 6.856 2.472 1.00 55.12 168 VAL A O 1
#

Sequence (168 aa):
PPIASNDGVLPSCSTLYGQAVALSTADARSWPPVRAMNLARAGSASMSSAYSGGPASWSDAASANDHSIGPSSMVHTNCGPTEWWRVELPTDAEVCQVVISNRHEYGFRLLAFELQLLASDGALLLAKPFRSTANHSLFALDPPVRPVRHVQLRGSARQPQCLHVHEV

Radius of gyration: 17.32 Å; chains: 1; bounding box: 43×46×44 Å

Foldseek 3Di:
DDDDDDDPDDDAVCVVVVVVVDDDPDPPPPDDNSPPDLQQLQWAKDKPAADPPDDPLQRHLNLARNPDDDPSQKHKGPFAQKIKMKTFGPFFDWAFKDKFFFDLVPLVLQQQKWWFFADPVRHTQDIGGDPDSDRIDMDGDVVITTRGGMIMIIGHSVDTGMDITRYD